Protein AF-A0A2J8XQF1-F1 (afdb_monomer_lite)

pLDDT: mean 91.98, std 8.25, range [48.47, 97.88]

Foldseek 3Di:
DLVPAQEEAEDQDPVVVVVVLVVLLVVLLVVLCVVQVVPNPVSVVSSVVVSVSYHYDHDPLVPQLPDQDDDDPDPPDPVVVVVVVVSNCVRHDPNHNPD

Radius of gyration: 16.06 Å; chains: 1; bounding box: 33×30×46 Å

InterPro domains:
  IPR006176 3-hydroxyacyl-CoA dehydrogenase, NAD binding [PF02737] (1-94)
  IPR036291 NAD(P)-binding domain superfamily [SSF51735] (1-94)
  IPR052242 Mitochondrial 3-hydroxyacyl-CoA dehydrogenase [PTHR43561] (1-95)

Secondary structure (DSSP, 8-state):
-TTS--EEEE-S-HHHHHHHHHHHHHHHHHHHHHHTTT-HHHHHHHHHHHHHTEEEES-STTTGGG-S-------S-HHHHHHHHHHHTTTS-GGGTT-

Sequence (99 aa):
AATGHTVVLVDQTEDILAKSKKGIEESLRKVAKKKFAENPKAGDEFVEKTLSSITTSTDAASVVHSADLVVEAIVENLKVKNELFKRLDKFAAESLKHQ

Structure (mmCIF, N/CA/C/O backbone):
data_AF-A0A2J8XQF1-F1
#
_entry.id   AF-A0A2J8XQF1-F1
#
loop_
_atom_site.group_PDB
_atom_site.id
_atom_site.type_symbol
_atom_site.label_atom_id
_atom_site.label_alt_id
_atom_site.label_comp_id
_atom_site.label_asym_id
_atom_site.label_entity_id
_atom_site.label_seq_id
_atom_site.pdbx_PDB_ins_code
_atom_site.Cartn_x
_atom_site.Cartn_y
_atom_site.Cartn_z
_atom_site.occupancy
_atom_site.B_iso_or_equiv
_atom_site.auth_seq_id
_atom_site.auth_comp_id
_atom_site.auth_asym_id
_atom_site.auth_atom_id
_atom_site.pdbx_PDB_model_num
ATOM 1 N N . ALA A 1 1 ? 0.639 -5.850 -4.638 1.00 77.19 1 ALA A N 1
ATOM 2 C CA . ALA A 1 1 ? 0.665 -4.911 -5.777 1.00 77.19 1 ALA A CA 1
ATOM 3 C C . ALA A 1 1 ? 1.511 -5.428 -6.944 1.00 77.19 1 ALA A C 1
ATOM 5 O O . ALA A 1 1 ? 0.933 -5.947 -7.886 1.00 77.19 1 ALA A O 1
ATOM 6 N N . ALA A 1 2 ? 2.853 -5.393 -6.891 1.00 83.25 2 ALA A N 1
ATOM 7 C CA . ALA A 1 2 ? 3.707 -5.786 -8.034 1.00 83.25 2 ALA A CA 1
ATOM 8 C C . ALA A 1 2 ? 3.532 -7.249 -8.507 1.00 83.25 2 ALA A C 1
ATOM 10 O O . ALA A 1 2 ? 3.900 -7.595 -9.624 1.00 83.25 2 ALA A O 1
ATOM 11 N N . THR A 1 3 ? 2.966 -8.102 -7.650 1.00 89.44 3 THR A N 1
ATOM 12 C CA . THR A 1 3 ? 2.659 -9.519 -7.894 1.00 89.44 3 THR A CA 1
ATOM 13 C C . THR A 1 3 ? 1.187 -9.785 -8.242 1.00 89.44 3 THR A C 1
ATOM 15 O O . THR A 1 3 ? 0.762 -10.930 -8.206 1.00 89.44 3 THR A O 1
ATOM 18 N N . GLY A 1 4 ? 0.395 -8.752 -8.555 1.00 90.31 4 GLY A N 1
ATOM 19 C CA . GLY A 1 4 ? -0.992 -8.900 -9.027 1.00 90.31 4 GLY A CA 1
ATOM 20 C C . GLY A 1 4 ? -2.087 -8.773 -7.963 1.00 90.31 4 GLY A C 1
ATOM 21 O O . GLY A 1 4 ? -3.260 -8.826 -8.302 1.00 90.31 4 GLY A O 1
ATOM 22 N N . HIS A 1 5 ? -1.727 -8.562 -6.696 1.00 93.56 5 HIS A N 1
ATOM 23 C CA . HIS A 1 5 ? -2.695 -8.322 -5.620 1.00 93.56 5 HIS A CA 1
ATOM 24 C C . HIS A 1 5 ? -3.203 -6.873 -5.632 1.00 93.56 5 HIS A C 1
ATOM 26 O O . HIS A 1 5 ? -2.370 -5.954 -5.673 1.00 93.56 5 HIS A O 1
ATOM 32 N N . THR A 1 6 ? -4.519 -6.688 -5.496 1.00 94.88 6 THR A N 1
ATOM 33 C CA . THR A 1 6 ? -5.148 -5.408 -5.132 1.00 94.88 6 THR A CA 1
ATOM 34 C C . THR A 1 6 ? -4.768 -5.056 -3.699 1.00 94.88 6 THR A C 1
ATOM 36 O O . THR A 1 6 ? -4.849 -5.902 -2.812 1.00 94.88 6 THR A O 1
ATOM 39 N N . VAL A 1 7 ? -4.30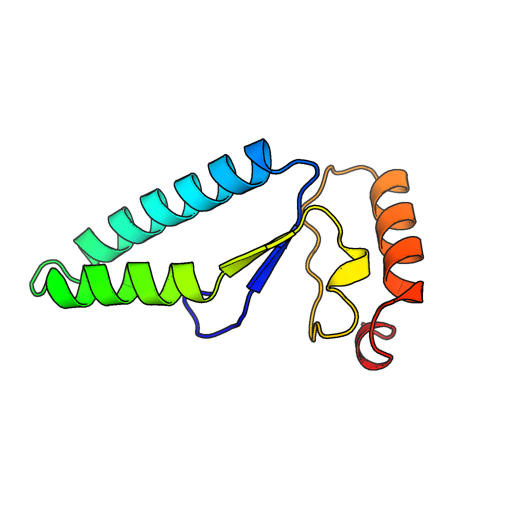2 -3.831 -3.466 1.00 96.44 7 VAL A N 1
ATOM 40 C CA . VAL A 1 7 ? -3.800 -3.397 -2.158 1.00 96.44 7 VAL A CA 1
ATOM 41 C C . VAL A 1 7 ? -4.486 -2.107 -1.748 1.00 96.44 7 VAL A C 1
ATOM 43 O O . VAL A 1 7 ? -4.528 -1.155 -2.524 1.00 96.44 7 VAL A O 1
ATOM 46 N N . VAL A 1 8 ? -4.936 -2.061 -0.498 1.00 96.94 8 VAL A N 1
ATOM 47 C CA . VAL A 1 8 ? -5.313 -0.820 0.176 1.00 96.94 8 VAL A CA 1
ATOM 48 C C . VAL A 1 8 ? -4.253 -0.521 1.230 1.00 96.94 8 VAL A C 1
ATOM 50 O O . VAL A 1 8 ? -4.082 -1.289 2.173 1.00 96.94 8 VAL A O 1
ATOM 53 N N . LEU A 1 9 ? -3.510 0.571 1.057 1.00 96.69 9 LEU A N 1
ATOM 54 C CA . LEU A 1 9 ? -2.568 1.058 2.062 1.00 96.69 9 LEU A CA 1
ATOM 55 C C . LEU A 1 9 ? -3.307 1.977 3.037 1.00 96.69 9 LEU A C 1
ATOM 57 O O . LEU A 1 9 ? -3.960 2.929 2.610 1.00 96.69 9 LEU A O 1
ATOM 61 N N . VAL A 1 10 ? -3.180 1.707 4.335 1.00 96.62 10 VAL A N 1
ATOM 62 C CA . VAL A 1 10 ? -3.842 2.491 5.380 1.00 96.62 10 VAL A CA 1
ATOM 63 C C . VAL A 1 10 ? -2.822 3.131 6.307 1.00 96.62 10 VAL A C 1
ATOM 65 O O . VAL A 1 10 ? -1.904 2.457 6.766 1.00 96.62 10 VAL A O 1
ATOM 68 N N . ASP A 1 11 ? -2.998 4.422 6.585 1.00 96.12 11 ASP A N 1
ATOM 69 C CA . ASP A 1 11 ? -2.168 5.194 7.516 1.00 96.12 11 ASP A CA 1
ATOM 70 C C . ASP A 1 11 ? -2.985 6.337 8.147 1.00 96.12 11 ASP A C 1
ATOM 72 O O . ASP A 1 11 ? -4.155 6.522 7.832 1.00 96.12 11 ASP A O 1
ATOM 76 N N . GLN A 1 12 ? -2.397 7.103 9.062 1.00 93.88 12 GLN A N 1
ATOM 77 C CA . GLN A 1 12 ? -3.111 8.073 9.897 1.00 93.88 12 GLN A CA 1
ATOM 78 C C . GLN A 1 12 ? -3.563 9.333 9.149 1.00 93.88 12 GLN A C 1
ATOM 80 O O . GLN A 1 12 ? -4.560 9.942 9.536 1.00 93.88 12 GLN A O 1
ATOM 85 N N . THR A 1 13 ? -2.829 9.763 8.119 1.00 95.88 13 THR A N 1
ATOM 86 C CA . THR A 1 13 ? -3.133 10.990 7.368 1.00 95.88 13 THR A CA 1
ATOM 87 C C . THR A 1 13 ? -2.857 10.830 5.877 1.00 95.88 13 THR A C 1
ATOM 89 O O . THR A 1 13 ? -1.983 10.063 5.464 1.00 95.88 13 THR A O 1
ATOM 92 N N . GLU A 1 14 ? -3.565 11.617 5.063 1.00 96.19 14 GLU A N 1
ATOM 93 C CA . GLU A 1 14 ? -3.359 11.667 3.610 1.00 96.19 14 GLU A CA 1
ATOM 94 C C . GLU A 1 14 ? -1.932 12.093 3.235 1.00 96.19 14 GLU A C 1
ATOM 96 O O . GLU A 1 14 ? -1.367 11.587 2.268 1.00 96.19 14 GLU A O 1
ATOM 101 N N . ASP A 1 15 ? -1.296 12.955 4.033 1.00 97.00 15 ASP A N 1
ATOM 102 C CA . ASP A 1 15 ? 0.085 13.393 3.797 1.00 97.00 15 ASP A CA 1
ATOM 103 C C . ASP A 1 15 ? 1.091 12.241 3.941 1.00 97.00 15 ASP A C 1
ATOM 105 O O . ASP A 1 15 ? 2.014 12.099 3.130 1.00 97.00 15 ASP A O 1
ATOM 109 N N . ILE A 1 16 ? 0.912 11.391 4.961 1.00 96.94 16 ILE A N 1
ATOM 110 C CA . ILE A 1 16 ? 1.752 10.203 5.156 1.00 96.94 16 ILE A CA 1
ATOM 111 C C . ILE A 1 16 ? 1.515 9.221 4.006 1.00 96.94 16 ILE A C 1
ATOM 113 O O . ILE A 1 16 ? 2.477 8.720 3.422 1.00 96.94 16 ILE A O 1
ATOM 117 N N . LEU A 1 17 ? 0.255 9.007 3.616 1.00 97.38 17 LEU A N 1
ATOM 118 C CA . LEU A 1 17 ? -0.112 8.131 2.501 1.00 97.38 17 LEU A CA 1
ATOM 119 C C . LEU A 1 17 ? 0.484 8.605 1.172 1.00 97.38 17 LEU A C 1
ATOM 121 O O . LEU A 1 17 ? 1.072 7.803 0.442 1.00 97.38 17 LEU A O 1
ATOM 125 N N . ALA A 1 18 ? 0.408 9.902 0.876 1.00 96.38 18 ALA A N 1
ATOM 126 C CA . ALA A 1 18 ? 0.996 10.496 -0.319 1.00 96.38 18 ALA A CA 1
ATOM 127 C C . ALA A 1 18 ? 2.521 10.315 -0.344 1.00 96.38 18 ALA A C 1
ATOM 129 O O . ALA A 1 18 ? 3.090 9.914 -1.366 1.00 96.38 18 ALA A O 1
ATOM 130 N N . LYS A 1 19 ? 3.193 10.536 0.794 1.00 97.50 19 LYS A N 1
ATOM 131 C CA . LYS A 1 19 ? 4.639 10.314 0.931 1.00 97.50 19 LYS A CA 1
ATOM 132 C C . LYS A 1 19 ? 5.009 8.842 0.735 1.00 97.50 19 LYS A C 1
ATOM 134 O O . LYS A 1 19 ? 5.960 8.545 0.010 1.00 97.50 19 LYS A O 1
ATOM 139 N N . SER A 1 20 ? 4.253 7.926 1.332 1.00 96.81 20 SER A N 1
ATOM 140 C CA . SER A 1 20 ? 4.456 6.481 1.200 1.00 96.81 20 SER A CA 1
ATOM 141 C C . SER A 1 20 ? 4.251 6.011 -0.241 1.00 96.81 20 SER A C 1
ATOM 143 O O . SER A 1 20 ? 5.111 5.319 -0.789 1.00 96.81 20 SER A O 1
ATOM 145 N N . LYS A 1 21 ? 3.175 6.452 -0.906 1.00 96.25 21 LYS A N 1
ATOM 146 C CA . LYS A 1 21 ? 2.900 6.125 -2.314 1.00 96.25 21 LYS A CA 1
ATOM 147 C C . LYS A 1 21 ? 3.994 6.651 -3.244 1.00 96.25 21 LYS A C 1
ATOM 149 O O . LYS A 1 21 ? 4.444 5.917 -4.122 1.00 96.25 21 LYS A O 1
ATOM 154 N N . LYS A 1 22 ? 4.497 7.865 -2.997 1.00 96.69 22 LYS A N 1
ATOM 155 C CA . LYS A 1 22 ? 5.649 8.421 -3.721 1.00 96.69 22 LYS A CA 1
ATOM 156 C C . LYS A 1 22 ? 6.920 7.589 -3.513 1.00 96.69 22 LYS A C 1
ATOM 158 O O . LYS A 1 22 ? 7.620 7.290 -4.476 1.00 96.69 22 LYS A O 1
ATOM 163 N N . GLY A 1 23 ? 7.207 7.162 -2.282 1.00 97.88 23 GLY A N 1
ATOM 164 C CA . GLY A 1 23 ? 8.349 6.285 -1.998 1.00 97.88 23 GLY A CA 1
ATOM 165 C C . GLY A 1 23 ? 8.259 4.935 -2.724 1.00 97.88 23 GLY A C 1
ATOM 166 O O . GLY A 1 23 ? 9.253 4.451 -3.273 1.00 97.88 23 GLY A O 1
ATOM 167 N N . ILE A 1 24 ? 7.057 4.353 -2.788 1.00 96.81 24 ILE A N 1
ATOM 168 C CA . ILE A 1 24 ? 6.782 3.132 -3.559 1.00 96.81 24 ILE A CA 1
ATOM 169 C C . ILE A 1 24 ? 7.033 3.374 -5.052 1.00 96.81 24 ILE A C 1
ATOM 171 O O . ILE A 1 24 ? 7.732 2.579 -5.680 1.00 96.81 24 ILE A O 1
ATOM 175 N N . GLU A 1 25 ? 6.524 4.472 -5.614 1.00 96.88 25 GLU A N 1
ATOM 176 C CA . GLU A 1 25 ? 6.760 4.843 -7.013 1.00 96.88 25 GLU A CA 1
ATOM 177 C C . GLU A 1 25 ? 8.257 4.961 -7.326 1.00 96.88 25 GLU A C 1
ATOM 179 O O . GLU A 1 25 ? 8.741 4.352 -8.281 1.00 96.88 25 GLU A O 1
ATOM 184 N N . GLU A 1 26 ? 9.018 5.697 -6.515 1.00 97.81 26 GLU A N 1
ATOM 185 C CA . GLU A 1 26 ? 10.460 5.868 -6.714 1.00 97.81 26 GLU A CA 1
ATOM 186 C C . GLU A 1 26 ? 11.208 4.527 -6.675 1.00 97.81 26 GLU A C 1
ATOM 188 O O . GLU A 1 26 ? 12.111 4.285 -7.485 1.00 97.81 26 GLU A O 1
ATOM 193 N N . SER A 1 27 ? 10.821 3.632 -5.762 1.00 97.38 27 SER A N 1
ATOM 194 C CA . SER A 1 27 ? 11.369 2.276 -5.673 1.00 97.38 27 SER A CA 1
ATOM 195 C C . SER A 1 27 ? 11.046 1.451 -6.924 1.00 97.38 27 SER A C 1
ATOM 197 O O . SER A 1 27 ? 11.949 0.880 -7.545 1.00 97.38 27 SER A O 1
ATOM 199 N N . LEU A 1 28 ? 9.784 1.455 -7.363 1.00 96.62 28 LEU A N 1
ATOM 200 C CA . LEU A 1 28 ? 9.344 0.756 -8.572 1.00 96.62 28 LEU A CA 1
ATOM 201 C C . LEU A 1 28 ? 10.069 1.271 -9.814 1.00 96.62 28 LEU A C 1
ATOM 203 O O . LEU A 1 28 ? 10.531 0.464 -10.616 1.00 96.62 28 LEU A O 1
ATOM 207 N N . ARG A 1 29 ? 10.259 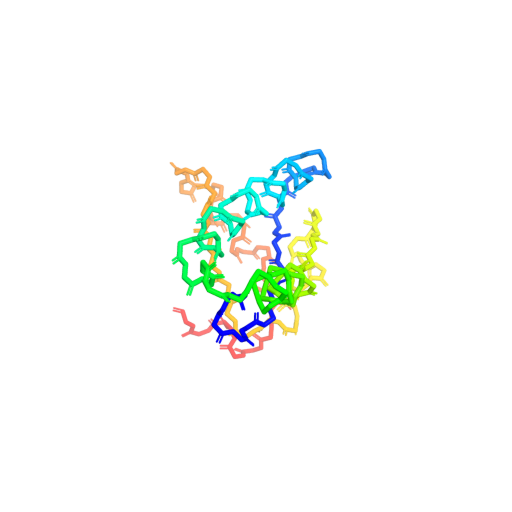2.588 -9.949 1.00 96.44 29 ARG A N 1
ATOM 208 C CA . ARG A 1 29 ? 11.023 3.183 -11.058 1.00 96.44 29 ARG A CA 1
ATOM 209 C C . ARG A 1 29 ? 12.481 2.721 -11.068 1.00 96.44 29 ARG A C 1
ATOM 211 O O . ARG A 1 29 ? 13.027 2.453 -12.137 1.00 96.44 29 ARG A O 1
ATOM 218 N N . LYS A 1 30 ? 13.126 2.580 -9.902 1.00 96.69 30 LYS A N 1
ATOM 219 C CA . LYS A 1 30 ? 14.492 2.024 -9.807 1.00 96.69 30 LYS A CA 1
ATOM 220 C C . LYS A 1 30 ? 14.541 0.562 -10.258 1.00 96.69 30 LYS A C 1
ATOM 222 O O . LYS A 1 30 ? 15.472 0.183 -10.967 1.00 96.69 30 LYS A O 1
ATOM 227 N N . VAL A 1 31 ? 13.550 -0.244 -9.875 1.00 95.69 31 VAL A N 1
ATOM 228 C CA . VAL A 1 31 ? 13.428 -1.640 -10.329 1.00 95.69 31 VAL A CA 1
ATOM 229 C C . VAL A 1 31 ? 13.167 -1.696 -11.834 1.00 95.69 31 VAL A C 1
ATOM 231 O O . VAL A 1 31 ? 13.831 -2.458 -12.535 1.00 95.69 31 VAL A O 1
ATOM 234 N N . ALA A 1 32 ? 12.266 -0.853 -12.342 1.00 96.00 32 ALA A N 1
ATOM 235 C CA . ALA A 1 32 ? 11.893 -0.814 -13.748 1.00 96.00 32 ALA A CA 1
ATOM 236 C C . ALA A 1 32 ? 13.090 -0.477 -14.645 1.00 96.00 32 ALA A C 1
ATOM 238 O O . ALA A 1 32 ? 13.355 -1.198 -15.601 1.00 96.00 32 ALA A O 1
ATOM 239 N N . LYS A 1 33 ? 13.891 0.531 -14.268 1.00 94.56 33 LYS A N 1
ATOM 240 C CA . LYS A 1 33 ? 15.130 0.891 -14.981 1.00 94.56 33 LYS A CA 1
ATOM 241 C C . LYS A 1 33 ? 16.115 -0.270 -15.117 1.00 94.56 33 LYS A C 1
ATOM 243 O O . LYS A 1 33 ? 16.800 -0.360 -16.126 1.00 94.56 33 LYS A O 1
ATOM 248 N N . LYS A 1 34 ? 16.207 -1.142 -14.107 1.00 95.12 34 LYS A N 1
ATOM 249 C CA . LYS A 1 34 ? 17.099 -2.311 -14.139 1.00 95.12 34 LYS A CA 1
ATOM 250 C C . LYS A 1 34 ? 16.500 -3.469 -14.936 1.00 95.12 34 LYS A C 1
ATOM 252 O O . LYS A 1 34 ? 17.201 -4.089 -15.722 1.00 95.12 34 LYS A O 1
ATOM 257 N N . LYS A 1 35 ? 15.219 -3.773 -14.713 1.00 94.00 35 LYS A N 1
ATOM 258 C CA . LYS A 1 35 ? 14.547 -4.952 -15.279 1.00 94.00 35 LYS A CA 1
ATOM 259 C C . LYS A 1 35 ? 14.126 -4.764 -16.740 1.00 94.00 35 LYS A C 1
ATOM 261 O O . LYS A 1 35 ? 14.061 -5.739 -17.476 1.00 94.00 35 LYS A O 1
ATOM 266 N N . PHE A 1 36 ? 13.854 -3.528 -17.149 1.00 95.94 36 PHE A N 1
ATOM 267 C CA . PHE A 1 36 ? 13.353 -3.171 -18.477 1.00 95.94 36 PHE A CA 1
ATOM 268 C C . PHE A 1 36 ? 14.299 -2.199 -19.197 1.00 95.94 36 PHE A C 1
ATOM 270 O O . PHE A 1 36 ? 13.852 -1.336 -19.947 1.00 95.94 36 PHE A O 1
ATOM 277 N N . ALA A 1 37 ? 15.612 -2.323 -18.968 1.00 94.69 37 ALA A N 1
ATOM 278 C CA . ALA A 1 37 ? 16.616 -1.433 -19.560 1.00 94.69 37 ALA A CA 1
ATOM 279 C C . ALA A 1 37 ? 16.537 -1.389 -21.100 1.00 94.69 37 ALA A C 1
ATOM 281 O O . ALA A 1 37 ? 16.693 -0.329 -21.697 1.00 94.69 37 ALA A O 1
ATOM 282 N N . GLU A 1 38 ? 16.230 -2.526 -21.727 1.00 95.69 38 GLU A N 1
ATOM 283 C CA . GLU A 1 38 ? 16.090 -2.664 -23.183 1.00 95.69 38 GLU A CA 1
ATOM 284 C C . GLU A 1 38 ? 14.687 -2.295 -23.699 1.00 95.69 38 GLU A C 1
ATOM 286 O O . GLU A 1 38 ? 14.482 -2.173 -24.904 1.00 95.69 38 GLU A O 1
ATOM 291 N N . ASN A 1 39 ? 13.709 -2.100 -22.807 1.00 95.38 39 ASN A N 1
ATOM 292 C CA . ASN A 1 39 ? 12.341 -1.727 -23.169 1.00 95.38 39 ASN A CA 1
ATOM 293 C C . ASN A 1 39 ? 11.720 -0.766 -22.134 1.00 95.38 39 ASN A C 1
ATOM 295 O O . ASN A 1 39 ? 10.877 -1.178 -21.330 1.00 95.38 39 ASN A O 1
ATOM 299 N N . PRO A 1 40 ? 12.097 0.527 -22.156 1.00 94.38 40 PRO A N 1
ATOM 300 C CA . PRO A 1 40 ? 11.633 1.509 -21.174 1.00 94.38 40 PRO A CA 1
ATOM 301 C C . PRO A 1 40 ? 10.108 1.630 -21.088 1.00 94.38 40 PRO A C 1
ATOM 303 O O . PRO A 1 40 ? 9.573 1.771 -19.991 1.00 94.38 40 PRO A O 1
ATOM 306 N N . LYS A 1 41 ? 9.406 1.486 -22.222 1.00 95.94 41 LYS A N 1
ATOM 307 C CA . LYS A 1 41 ? 7.940 1.552 -22.283 1.00 95.94 41 LYS A CA 1
ATOM 308 C C . LYS A 1 41 ? 7.284 0.460 -21.433 1.00 95.94 41 LYS A C 1
ATOM 310 O O . LYS A 1 41 ? 6.391 0.754 -20.647 1.00 95.94 41 LYS A O 1
ATOM 315 N N . ALA A 1 42 ? 7.769 -0.780 -21.530 1.00 95.69 42 ALA A N 1
ATOM 316 C CA . ALA A 1 42 ? 7.288 -1.870 -20.679 1.00 95.69 42 ALA A CA 1
ATOM 317 C C . ALA A 1 42 ? 7.588 -1.618 -19.188 1.00 95.69 42 ALA A C 1
ATOM 319 O O . ALA A 1 42 ? 6.833 -2.045 -18.313 1.00 95.69 42 ALA A O 1
ATOM 320 N N . GLY A 1 43 ? 8.677 -0.901 -18.892 1.00 96.69 43 GLY A N 1
ATOM 321 C CA . GLY A 1 43 ? 9.003 -0.446 -17.543 1.00 96.69 43 GLY A CA 1
ATOM 322 C C . GLY A 1 43 ? 7.990 0.559 -16.991 1.00 96.69 43 GLY A C 1
ATOM 323 O O . GLY A 1 43 ? 7.547 0.397 -15.855 1.00 96.69 43 GLY A O 1
ATOM 324 N N . ASP A 1 44 ? 7.598 1.556 -17.784 1.00 95.81 44 ASP A N 1
ATOM 325 C CA . ASP A 1 44 ? 6.586 2.542 -17.386 1.00 95.81 44 ASP A CA 1
ATOM 326 C C . ASP A 1 44 ? 5.211 1.888 -17.183 1.00 95.81 44 ASP A C 1
ATOM 328 O O . ASP A 1 44 ? 4.592 2.093 -16.139 1.00 95.81 44 ASP A O 1
ATOM 332 N N . GLU A 1 45 ? 4.789 1.006 -18.096 1.00 96.38 45 GLU A N 1
ATOM 333 C CA . GLU A 1 45 ? 3.546 0.229 -17.964 1.00 96.38 45 GLU A CA 1
ATOM 334 C C . GLU A 1 45 ? 3.544 -0.643 -16.693 1.00 96.38 45 GLU A C 1
ATOM 336 O O . GLU A 1 45 ? 2.531 -0.745 -15.996 1.00 96.38 45 GLU A O 1
ATOM 341 N N . PHE A 1 46 ? 4.686 -1.248 -16.338 1.00 96.31 46 PHE A N 1
ATOM 342 C CA . PHE A 1 46 ? 4.836 -2.009 -15.094 1.00 96.31 46 PHE A CA 1
ATOM 343 C C . PHE A 1 46 ? 4.648 -1.132 -13.848 1.00 96.31 46 PHE A C 1
ATOM 345 O O . PHE A 1 46 ? 3.961 -1.544 -12.903 1.00 96.31 46 PHE A O 1
ATOM 352 N N . VAL A 1 47 ? 5.255 0.059 -13.829 1.00 96.44 47 VAL A N 1
ATOM 353 C CA . VAL A 1 47 ? 5.135 1.005 -12.710 1.00 96.44 47 VAL A CA 1
ATOM 354 C C . VAL A 1 47 ? 3.690 1.473 -12.578 1.00 96.44 47 VAL A C 1
ATOM 356 O O . VAL A 1 47 ? 3.122 1.382 -11.488 1.00 96.44 47 VAL A O 1
ATOM 359 N N . GLU A 1 48 ? 3.085 1.915 -13.679 1.00 95.75 48 GLU A N 1
ATOM 360 C CA . GLU A 1 48 ? 1.730 2.462 -13.704 1.00 95.75 48 GLU A CA 1
ATOM 361 C C . GLU A 1 48 ? 0.698 1.418 -13.263 1.00 95.75 48 GLU A C 1
ATOM 363 O O . GLU A 1 48 ? -0.068 1.664 -12.331 1.00 95.75 48 GLU A O 1
ATOM 368 N N . LYS A 1 49 ? 0.765 0.199 -13.817 1.00 95.75 49 LYS A N 1
ATOM 369 C CA . LYS A 1 49 ? -0.108 -0.921 -13.430 1.00 95.75 49 LYS A CA 1
ATOM 370 C C . LYS A 1 49 ? 0.039 -1.309 -11.957 1.00 95.75 49 LYS A C 1
ATOM 372 O O . LYS A 1 49 ? -0.933 -1.667 -11.286 1.00 95.75 49 LYS A O 1
ATOM 377 N N . THR A 1 50 ? 1.264 -1.281 -11.439 1.00 96.31 50 THR A N 1
ATOM 378 C CA . THR A 1 50 ? 1.508 -1.623 -10.034 1.00 96.31 50 THR A CA 1
ATOM 379 C C . THR A 1 50 ? 0.934 -0.555 -9.106 1.00 96.31 50 THR A C 1
ATOM 381 O O . THR A 1 50 ? 0.303 -0.902 -8.108 1.00 96.31 50 THR A O 1
ATOM 384 N N . LEU A 1 51 ? 1.119 0.727 -9.431 1.00 96.00 51 LEU A N 1
ATOM 385 C CA . LEU A 1 51 ? 0.600 1.845 -8.639 1.00 96.00 51 LEU A CA 1
ATOM 386 C C . LEU A 1 51 ? -0.921 1.975 -8.718 1.00 96.00 51 LEU A C 1
ATOM 388 O O . LEU A 1 51 ? -1.539 2.333 -7.717 1.00 96.00 51 LEU A O 1
ATOM 392 N N . SER A 1 52 ? -1.530 1.668 -9.866 1.00 95.88 52 SER A N 1
ATOM 393 C CA . SER A 1 52 ? -2.988 1.685 -10.025 1.00 95.88 52 SER A CA 1
ATOM 394 C C . SER A 1 52 ? -3.675 0.611 -9.181 1.00 95.88 52 SER A C 1
ATOM 396 O O . SER A 1 52 ? -4.822 0.779 -8.784 1.00 95.88 52 SER A O 1
ATOM 398 N N . SER A 1 53 ? -2.960 -0.471 -8.866 1.00 96.12 53 SER A N 1
ATOM 399 C CA . SER A 1 53 ? -3.434 -1.541 -7.982 1.00 96.12 53 SER A CA 1
ATOM 400 C C . SER A 1 53 ? -3.315 -1.189 -6.489 1.00 96.12 53 SER A C 1
ATOM 402 O O . SER A 1 53 ? -3.642 -2.026 -5.648 1.00 96.12 53 SER A O 1
ATOM 404 N N . ILE A 1 54 ? -2.812 0.010 -6.150 1.00 96.75 54 ILE A N 1
ATOM 405 C CA . ILE A 1 54 ? -2.670 0.514 -4.778 1.00 96.75 54 ILE A CA 1
ATOM 406 C C . ILE A 1 54 ? -3.601 1.712 -4.570 1.00 96.75 54 ILE A C 1
ATOM 408 O O . ILE A 1 54 ? -3.344 2.827 -5.051 1.00 96.75 54 ILE A O 1
ATOM 412 N N . THR A 1 55 ? -4.648 1.496 -3.783 1.00 96.38 55 THR A N 1
ATOM 413 C CA . THR A 1 55 ? -5.489 2.560 -3.231 1.00 96.38 55 THR A CA 1
ATOM 414 C C . THR A 1 55 ? -5.047 2.900 -1.809 1.00 96.38 55 THR A C 1
ATOM 416 O O . THR A 1 55 ? -4.259 2.178 -1.193 1.00 96.38 55 THR A O 1
ATOM 419 N N . THR A 1 56 ? -5.497 4.044 -1.304 1.00 97.31 56 THR A N 1
ATOM 420 C CA . THR A 1 56 ? -5.145 4.543 0.028 1.00 97.31 56 THR A CA 1
ATOM 421 C C . THR A 1 56 ? -6.408 4.863 0.817 1.00 97.31 56 THR A C 1
ATOM 423 O O . THR A 1 56 ? -7.422 5.236 0.231 1.00 97.31 56 THR A O 1
ATOM 426 N N . SER A 1 57 ? -6.356 4.703 2.137 1.00 97.00 57 SER A N 1
ATOM 427 C CA . SER A 1 57 ? -7.425 5.103 3.057 1.00 97.00 57 SER A CA 1
ATOM 428 C C . SER A 1 57 ? -6.813 5.563 4.376 1.00 97.00 57 SER A C 1
ATOM 430 O O . SER A 1 57 ? -5.769 5.060 4.780 1.00 97.00 57 SER A O 1
ATOM 432 N N . THR A 1 58 ? -7.472 6.484 5.072 1.00 96.44 58 THR A N 1
ATOM 433 C CA . THR A 1 58 ? -7.123 6.860 6.452 1.00 96.44 58 THR A CA 1
ATOM 434 C C . THR A 1 58 ? -7.925 6.096 7.505 1.00 96.44 58 THR A C 1
ATOM 436 O O . THR A 1 58 ? -7.646 6.182 8.700 1.00 96.44 58 THR A O 1
ATOM 439 N N . ASP A 1 59 ? -8.905 5.298 7.073 1.00 93.50 59 ASP A N 1
ATOM 440 C CA . ASP A 1 59 ? -9.713 4.464 7.951 1.00 93.50 59 ASP A CA 1
ATOM 441 C C . ASP A 1 59 ? -9.624 2.993 7.545 1.00 93.50 59 ASP A C 1
ATOM 443 O O . ASP A 1 59 ? -10.076 2.584 6.478 1.00 93.50 59 ASP A O 1
ATOM 447 N N . ALA A 1 60 ? -9.046 2.176 8.423 1.00 91.81 60 ALA A N 1
ATOM 448 C CA . ALA A 1 60 ? -8.926 0.741 8.197 1.00 91.81 60 ALA A CA 1
ATOM 449 C C . ALA A 1 60 ? -10.287 0.024 8.294 1.00 91.81 60 ALA A C 1
ATOM 451 O O . ALA A 1 60 ? -10.526 -0.965 7.601 1.00 91.81 60 ALA A O 1
ATOM 452 N N . ALA A 1 61 ? -11.201 0.533 9.128 1.00 91.38 61 ALA A N 1
ATOM 453 C CA . ALA A 1 61 ? -12.514 -0.076 9.333 1.00 91.38 61 ALA A CA 1
ATOM 454 C C . ALA A 1 61 ? -13.402 0.007 8.080 1.00 91.38 61 ALA A C 1
ATOM 456 O O . ALA A 1 61 ? -14.206 -0.892 7.844 1.00 91.38 61 ALA A O 1
ATOM 457 N N . SER A 1 62 ? -13.230 1.047 7.258 1.00 91.25 62 SER A N 1
ATOM 458 C CA . SER A 1 62 ? -14.021 1.250 6.041 1.00 91.25 62 SER A CA 1
ATOM 459 C C . SER A 1 62 ? -13.636 0.323 4.888 1.00 91.25 62 SER A C 1
ATOM 461 O O . SER A 1 62 ? -14.402 0.208 3.939 1.00 91.25 62 SER A O 1
ATOM 463 N N . VAL A 1 63 ? -12.483 -0.352 4.959 1.00 91.56 63 VAL A N 1
ATOM 464 C CA . VAL A 1 63 ? -11.948 -1.160 3.845 1.00 91.56 63 VAL A CA 1
ATOM 465 C C . VAL A 1 63 ? -11.819 -2.645 4.181 1.00 91.56 63 VAL A C 1
ATOM 467 O O . VAL A 1 63 ? -11.889 -3.490 3.289 1.00 91.56 63 VAL A O 1
ATOM 470 N N . VAL A 1 64 ? -11.697 -2.992 5.467 1.00 91.25 64 VAL A N 1
ATOM 471 C CA . VAL A 1 64 ? -11.447 -4.373 5.916 1.00 91.25 64 VAL A CA 1
ATOM 472 C C . VAL A 1 64 ? -12.596 -5.346 5.619 1.00 91.25 64 VAL A C 1
ATOM 474 O O . VAL A 1 64 ? -12.377 -6.550 5.536 1.00 91.25 64 VAL A O 1
ATOM 477 N N . HIS A 1 65 ? -13.813 -4.847 5.395 1.00 89.88 65 HIS A N 1
ATOM 478 C CA . HIS A 1 65 ? -14.983 -5.685 5.103 1.00 89.88 65 HIS A CA 1
ATOM 479 C C . HIS A 1 65 ? -14.872 -6.475 3.787 1.00 89.88 65 HIS A C 1
ATOM 481 O O . HIS A 1 65 ? -15.617 -7.429 3.581 1.00 89.88 65 HIS A O 1
ATOM 487 N N . SER A 1 66 ? -13.993 -6.047 2.877 1.00 86.12 66 SER A N 1
ATOM 488 C CA . SER A 1 66 ? -13.765 -6.672 1.565 1.00 86.12 66 SER A CA 1
ATOM 489 C C . SER A 1 66 ? -12.333 -7.178 1.390 1.00 86.12 66 SER A C 1
ATOM 491 O O . SER A 1 66 ? -11.949 -7.568 0.292 1.00 86.12 66 SER A O 1
ATOM 493 N N . ALA A 1 67 ? -11.535 -7.145 2.459 1.00 89.88 67 ALA A N 1
ATOM 494 C CA . ALA A 1 67 ? -10.167 -7.629 2.427 1.00 89.88 67 ALA A CA 1
ATOM 495 C C . ALA A 1 67 ? -10.126 -9.151 2.619 1.00 89.88 67 ALA A C 1
ATOM 497 O O . ALA A 1 67 ? -10.884 -9.706 3.411 1.00 89.88 67 ALA A O 1
ATOM 498 N N . ASP A 1 68 ? -9.189 -9.805 1.933 1.00 90.56 68 ASP A N 1
ATOM 499 C CA . ASP A 1 68 ? -8.896 -11.231 2.126 1.00 90.56 68 ASP A CA 1
ATOM 500 C C . ASP A 1 68 ? -7.790 -11.460 3.171 1.00 90.56 68 ASP A C 1
ATOM 502 O O . ASP A 1 68 ? -7.737 -12.510 3.804 1.00 90.56 68 ASP A O 1
ATOM 506 N N . LEU A 1 69 ? -6.896 -10.476 3.350 1.00 90.69 69 LEU A N 1
ATOM 507 C CA . LEU A 1 69 ? -5.779 -10.500 4.298 1.00 90.69 69 LEU A CA 1
ATOM 508 C C . LEU A 1 69 ? -5.498 -9.086 4.827 1.00 90.69 69 LEU A C 1
ATOM 510 O O . LEU A 1 69 ? -5.440 -8.129 4.052 1.00 90.69 69 LEU A O 1
ATOM 514 N N . VAL A 1 70 ? -5.253 -8.968 6.134 1.00 92.00 70 VAL A N 1
ATOM 515 C CA . VAL A 1 70 ? -4.743 -7.746 6.773 1.00 92.00 70 VAL A CA 1
ATOM 516 C C . VAL A 1 70 ? -3.314 -7.997 7.241 1.00 92.00 70 VAL A C 1
ATOM 518 O O . VAL A 1 70 ? -3.056 -8.975 7.932 1.00 92.00 70 VAL A O 1
ATOM 521 N N . VAL A 1 71 ? -2.391 -7.106 6.875 1.00 92.81 71 VAL A N 1
ATOM 522 C CA . VAL A 1 71 ? -0.997 -7.134 7.340 1.00 92.81 71 VAL A CA 1
ATOM 523 C C . VAL A 1 71 ? -0.710 -5.829 8.070 1.00 92.81 71 VAL A C 1
ATOM 525 O O . VAL A 1 71 ? -0.797 -4.758 7.467 1.00 92.81 71 VAL A O 1
ATOM 528 N N . GLU A 1 72 ? -0.365 -5.895 9.355 1.00 90.81 72 GLU A N 1
ATOM 529 C CA . GLU A 1 72 ? -0.056 -4.721 10.164 1.00 90.81 72 GLU A CA 1
ATOM 530 C C . GLU A 1 72 ? 1.454 -4.457 10.245 1.00 90.81 72 GLU A C 1
ATO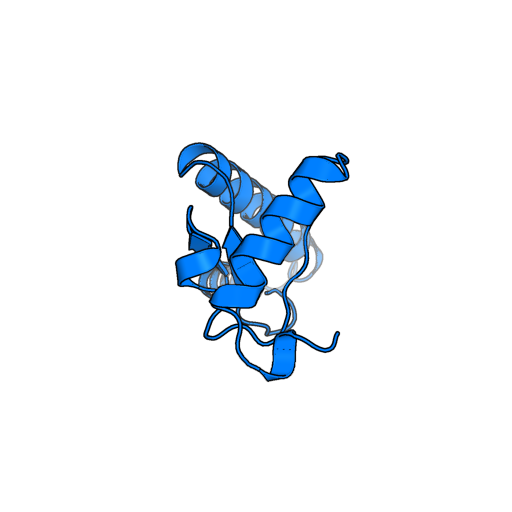M 532 O O . GLU A 1 72 ? 2.249 -5.289 10.671 1.00 90.81 72 GLU A O 1
ATOM 537 N N . ALA A 1 73 ? 1.859 -3.243 9.876 1.00 93.19 73 ALA A N 1
ATOM 538 C CA . ALA A 1 73 ? 3.236 -2.762 10.001 1.00 93.19 73 ALA A CA 1
ATOM 539 C C . ALA A 1 73 ? 3.276 -1.417 10.746 1.00 93.19 73 ALA A C 1
ATOM 541 O O . ALA A 1 73 ? 3.934 -0.467 10.327 1.00 93.19 73 ALA A O 1
ATOM 542 N N . ILE A 1 74 ? 2.500 -1.323 11.831 1.00 91.81 74 ILE A N 1
ATOM 543 C CA . ILE A 1 74 ? 2.393 -0.126 12.675 1.00 91.81 74 ILE A CA 1
ATOM 544 C C . ILE A 1 74 ? 3.469 -0.098 13.771 1.00 91.81 74 ILE A C 1
ATOM 546 O O . ILE A 1 74 ? 4.271 -1.023 13.897 1.00 91.81 74 ILE A O 1
ATOM 550 N N . VAL A 1 75 ? 3.450 0.948 14.608 1.00 90.62 75 VAL A N 1
ATOM 551 C CA . VAL A 1 75 ? 4.329 1.074 15.779 1.00 90.62 75 VAL A CA 1
ATOM 552 C C . VAL A 1 75 ? 4.334 -0.194 16.639 1.00 90.62 75 VAL A C 1
ATOM 554 O O . VAL A 1 75 ? 3.290 -0.798 16.905 1.00 90.62 75 VAL A O 1
ATO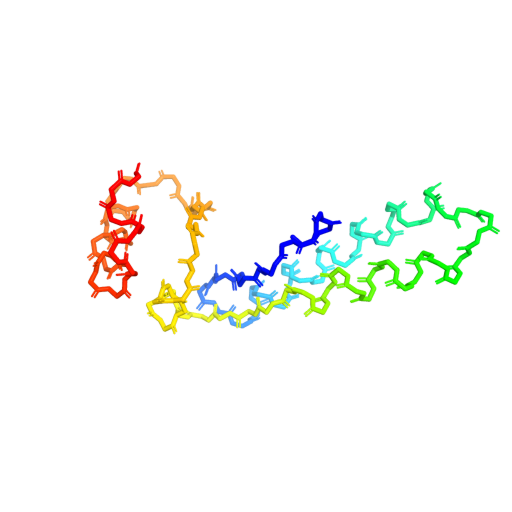M 557 N N . GLU A 1 76 ? 5.521 -0.570 17.115 1.00 92.81 76 GLU A N 1
ATOM 558 C CA . GLU A 1 76 ? 5.741 -1.772 17.920 1.00 92.81 76 GLU A CA 1
ATOM 559 C C . GLU A 1 76 ? 5.282 -1.565 19.373 1.00 92.81 76 GLU A C 1
ATOM 561 O O . GLU A 1 76 ? 6.064 -1.497 20.319 1.00 92.81 76 GLU A O 1
ATOM 566 N N . ASN A 1 77 ? 3.968 -1.397 19.540 1.00 95.38 77 ASN A N 1
ATOM 567 C CA . ASN A 1 77 ? 3.292 -1.228 20.816 1.00 95.38 77 ASN A CA 1
ATOM 568 C C . ASN A 1 77 ? 2.090 -2.178 20.899 1.00 95.38 77 ASN A C 1
ATOM 570 O O . ASN A 1 77 ? 1.113 -2.035 20.162 1.00 95.38 77 ASN A O 1
ATOM 574 N N . LEU A 1 78 ? 2.138 -3.118 21.847 1.00 93.12 78 LEU A N 1
ATOM 575 C CA . LEU A 1 78 ? 1.127 -4.167 21.992 1.00 93.12 78 LEU A CA 1
ATOM 576 C C . LEU A 1 78 ? -0.283 -3.617 22.256 1.00 93.12 78 LEU A C 1
ATOM 578 O O . LEU A 1 78 ? -1.259 -4.152 21.737 1.00 93.12 78 LEU A O 1
ATOM 582 N N . LYS A 1 79 ? -0.410 -2.536 23.036 1.00 93.62 79 LYS A N 1
ATOM 583 C CA . LYS A 1 79 ? -1.714 -1.923 23.326 1.00 93.62 79 LYS A CA 1
ATOM 584 C C . LYS A 1 79 ? -2.339 -1.359 22.051 1.00 93.62 79 LYS A C 1
ATOM 586 O O . LYS A 1 79 ? -3.512 -1.615 21.801 1.00 93.62 79 LYS A O 1
ATOM 591 N N . VAL A 1 80 ? -1.543 -0.657 21.243 1.00 92.69 80 VAL A N 1
ATOM 592 C CA . VAL A 1 80 ? -1.994 -0.072 19.972 1.00 92.69 80 VAL A CA 1
ATOM 593 C C . VAL A 1 80 ? -2.378 -1.167 18.974 1.00 92.69 80 VAL A C 1
ATOM 595 O O . VAL A 1 80 ? -3.452 -1.094 18.383 1.00 92.69 80 VAL A O 1
ATOM 598 N N . LYS A 1 81 ? -1.561 -2.221 18.831 1.00 92.50 81 LYS A N 1
ATOM 599 C CA . LYS A 1 81 ? -1.879 -3.368 17.958 1.00 92.50 81 LYS A CA 1
ATOM 600 C C . LYS A 1 81 ? -3.172 -4.068 18.384 1.00 92.50 81 LYS A C 1
ATOM 602 O O . LYS A 1 81 ? -4.051 -4.292 17.558 1.00 92.50 81 LYS A O 1
ATOM 607 N N . ASN A 1 82 ? -3.335 -4.347 19.677 1.00 92.25 82 ASN A N 1
ATOM 608 C CA . ASN A 1 82 ? -4.543 -4.993 20.194 1.00 92.25 82 ASN A CA 1
ATOM 609 C C . ASN A 1 82 ? -5.798 -4.140 19.987 1.00 92.25 82 ASN A C 1
ATOM 611 O O . ASN A 1 82 ? -6.865 -4.675 19.698 1.00 92.25 82 ASN A O 1
ATOM 615 N N . GLU A 1 83 ? -5.695 -2.823 20.157 1.00 92.38 83 GLU A N 1
ATOM 616 C CA . GLU A 1 83 ? -6.804 -1.906 19.896 1.00 92.38 83 GLU A CA 1
ATOM 617 C C . GLU A 1 83 ? -7.177 -1.878 18.410 1.00 92.38 83 GLU A C 1
ATOM 619 O O . GLU A 1 83 ? -8.362 -1.969 18.081 1.00 92.38 83 GLU A O 1
ATOM 624 N N . LEU A 1 84 ? -6.178 -1.843 17.521 1.00 91.81 84 LEU A N 1
ATOM 625 C CA . LEU A 1 84 ? -6.381 -1.935 16.078 1.00 91.81 84 LEU A CA 1
ATOM 626 C C . LEU A 1 84 ? -7.131 -3.221 15.713 1.00 91.81 84 LEU A C 1
ATOM 628 O O . LEU A 1 84 ? -8.209 -3.141 15.129 1.00 91.81 84 LEU A O 1
ATOM 632 N N . PHE A 1 85 ? -6.625 -4.392 16.108 1.00 91.62 85 PHE A N 1
ATOM 633 C CA . PHE A 1 85 ? -7.262 -5.668 15.770 1.00 91.62 85 PHE A CA 1
ATOM 634 C C . PHE A 1 85 ? -8.668 -5.801 16.357 1.00 91.62 85 PHE A C 1
ATOM 636 O O . PHE A 1 85 ? -9.587 -6.193 15.645 1.00 91.62 85 PHE A O 1
ATOM 643 N N . LYS A 1 86 ? -8.890 -5.372 17.608 1.00 91.62 86 LYS A N 1
ATOM 644 C CA . LYS A 1 86 ? -10.238 -5.349 18.208 1.00 91.62 86 LYS A CA 1
ATOM 645 C C . LYS A 1 86 ? -11.216 -4.459 17.451 1.00 91.62 86 LYS A C 1
ATOM 647 O O . LYS A 1 86 ? -12.418 -4.724 17.455 1.00 91.62 86 LYS A O 1
ATOM 652 N N . ARG A 1 87 ? -10.739 -3.360 16.861 1.00 90.81 87 ARG A N 1
ATOM 653 C CA . ARG A 1 87 ? -11.570 -2.497 16.020 1.00 90.81 87 ARG A CA 1
ATOM 654 C C . ARG A 1 87 ? -11.866 -3.184 14.692 1.00 90.81 87 ARG A C 1
ATOM 656 O O . ARG A 1 87 ? -13.027 -3.208 14.301 1.00 90.81 87 ARG A O 1
ATOM 663 N N . LEU A 1 88 ? -10.854 -3.751 14.036 1.00 91.25 88 LEU A N 1
ATOM 664 C CA . LEU A 1 88 ? -10.990 -4.409 12.735 1.00 91.25 88 LEU A CA 1
ATOM 665 C C . LEU A 1 88 ? -11.887 -5.642 12.777 1.00 91.25 88 LEU A C 1
ATOM 667 O O . LEU A 1 88 ? -12.716 -5.800 11.889 1.00 91.25 88 LEU A O 1
ATOM 671 N N . ASP A 1 89 ? -11.805 -6.450 13.831 1.00 89.31 89 ASP A N 1
ATOM 672 C CA . ASP A 1 89 ? -12.612 -7.663 14.006 1.00 89.31 89 ASP A CA 1
ATOM 673 C C . ASP A 1 89 ? -14.132 -7.395 13.956 1.00 89.31 89 ASP A C 1
ATOM 675 O O . ASP A 1 89 ? -14.937 -8.246 13.581 1.00 89.31 89 ASP A O 1
ATOM 679 N N . LYS A 1 90 ? -14.564 -6.163 14.248 1.00 89.88 90 LYS A N 1
ATOM 680 C CA . LYS 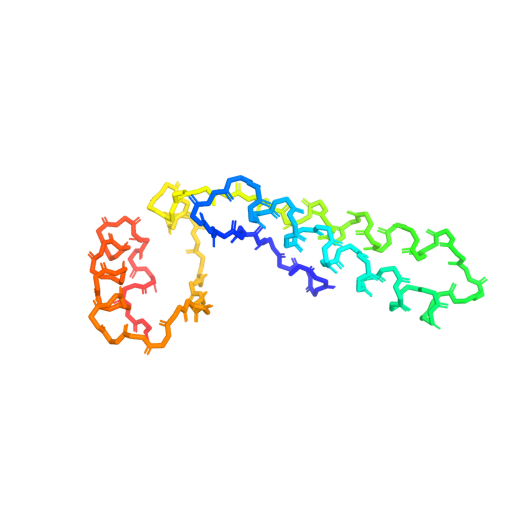A 1 90 ? -15.976 -5.766 14.135 1.00 89.88 90 LYS A CA 1
ATOM 681 C C . LYS A 1 90 ? -16.450 -5.592 12.693 1.00 89.88 90 LYS A C 1
ATOM 683 O O . LYS A 1 90 ? -17.641 -5.736 12.439 1.00 89.88 90 LYS A O 1
ATOM 688 N N . PHE A 1 91 ? -15.542 -5.264 11.778 1.00 89.88 91 PHE A N 1
ATOM 689 C CA . PHE A 1 91 ? -15.851 -4.908 10.390 1.00 89.88 91 PHE A CA 1
ATOM 690 C C 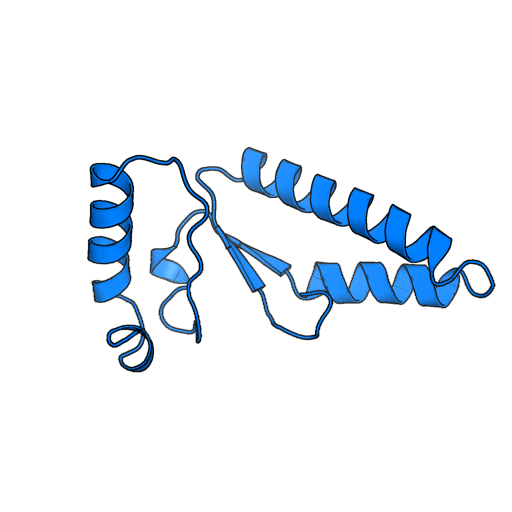. PHE A 1 91 ? -15.293 -5.911 9.378 1.00 89.88 91 PHE A C 1
ATOM 692 O O . PHE A 1 91 ? -15.727 -5.914 8.231 1.00 89.88 91 PHE A O 1
ATOM 699 N N . ALA A 1 92 ? -14.335 -6.744 9.785 1.00 85.81 92 ALA A N 1
ATOM 700 C CA . ALA A 1 92 ? -13.720 -7.751 8.938 1.00 85.81 92 ALA A CA 1
ATOM 701 C C . ALA A 1 92 ? -14.727 -8.834 8.529 1.00 85.81 92 ALA A C 1
ATOM 703 O O . ALA A 1 92 ? -15.604 -9.219 9.312 1.00 85.81 92 ALA A O 1
ATOM 704 N N . ALA A 1 93 ? -14.568 -9.345 7.306 1.00 82.19 93 ALA A N 1
ATOM 705 C CA . ALA A 1 93 ? -15.296 -10.520 6.843 1.00 82.19 93 ALA A CA 1
ATOM 706 C C . ALA A 1 93 ? -15.011 -11.732 7.748 1.00 82.19 93 ALA A C 1
ATOM 708 O O . ALA A 1 93 ? -13.954 -11.830 8.366 1.00 82.19 93 ALA A O 1
ATOM 709 N N . GLU A 1 94 ? -15.946 -12.677 7.825 1.00 76.00 94 GLU A N 1
ATOM 710 C CA . GLU A 1 94 ? -15.843 -13.837 8.726 1.00 76.00 94 GLU A CA 1
ATOM 711 C C . GLU A 1 94 ? -14.583 -14.692 8.470 1.00 76.00 94 GLU A C 1
ATOM 713 O O . GLU A 1 94 ? -13.972 -15.214 9.405 1.00 76.00 94 GLU A O 1
ATOM 718 N N . SER A 1 95 ? -14.143 -14.752 7.209 1.00 73.56 95 SER A N 1
ATOM 719 C CA . SER A 1 95 ? -12.921 -15.433 6.765 1.00 73.56 95 SER A CA 1
ATOM 720 C C . SER A 1 95 ? -11.631 -14.851 7.355 1.00 73.56 95 SER A C 1
ATOM 722 O O . SER A 1 95 ? -10.658 -15.584 7.505 1.00 73.56 95 SER A O 1
ATOM 724 N N . LEU A 1 96 ? -11.619 -13.567 7.723 1.00 67.94 96 LEU A N 1
ATOM 725 C CA . LEU A 1 96 ? -10.463 -12.885 8.315 1.00 67.94 96 LEU A CA 1
ATOM 726 C C . LEU A 1 96 ? -10.349 -13.083 9.832 1.00 67.94 96 LEU A C 1
ATOM 728 O O . LEU A 1 96 ? -9.288 -12.839 10.393 1.00 67.94 96 LEU A O 1
ATOM 732 N N . LYS A 1 97 ? -11.422 -13.506 10.511 1.00 61.59 97 LYS A N 1
ATOM 733 C CA . LYS A 1 97 ? -11.481 -13.550 11.987 1.00 61.59 97 LYS A CA 1
ATOM 734 C C . LYS A 1 97 ? -10.785 -14.761 12.614 1.00 61.59 97 LYS A C 1
ATOM 736 O O . LYS A 1 97 ? -10.710 -14.859 13.834 1.00 61.59 97 LYS A O 1
ATOM 741 N N . HIS A 1 98 ? -10.322 -15.696 11.787 1.00 56.91 98 HIS A N 1
ATOM 742 C CA . HIS A 1 98 ? -9.795 -16.995 12.214 1.00 56.91 98 HIS A CA 1
ATOM 743 C C . HIS A 1 98 ? -8.323 -17.225 11.819 1.00 56.91 98 HIS A C 1
ATOM 745 O O . HIS A 1 98 ? -7.837 -18.346 11.972 1.00 56.91 98 HIS A O 1
ATOM 751 N N . GLN A 1 99 ? -7.632 -16.203 11.296 1.00 48.47 99 GLN A N 1
ATOM 752 C CA . GLN A 1 99 ? -6.187 -16.231 11.019 1.00 48.47 99 GLN A CA 1
ATOM 753 C C . GLN A 1 99 ? -5.402 -15.542 12.133 1.00 48.47 99 GLN A C 1
ATOM 755 O O . GLN A 1 99 ? -4.282 -16.021 12.415 1.00 48.47 99 GLN A O 1
#

Organism: Pongo abelii (NCBI:txid9601)